Protein AF-A0A662PA30-F1 (afdb_monomer)

Secondary structure (DSSP, 8-state):
-HHHHHHHHHHHHHHHHHHHHHHHTTPPPP-SHHHHHHHHHHHHHH-HHHHTTTHHHHHHHHIIIIIIIIIII----HHHHHHHHHHHHHHHHHHHHHHTT---

pLDDT: mean 96.6, std 6.22, range [51.22, 98.88]

Radius of gyration: 13.66 Å; Cα contacts (8 Å, |Δi|>4): 103; chains: 1; bounding box: 28×24×40 Å

Nearest PDB structures (foldseek):
  1lvf-assembly1_A  TM=3.258E-01  e=3.579E+00  Rattus norvegicus
  8dz8-assembly2_B  TM=2.953E-01  e=6.396E+00  synthetic construct
  4oyd-assembly2_D  TM=3.320E-01  e=9.255E+00  synthetic construct
  8dt0-assembly1_A  TM=2.428E-01  e=9.255E+00  synthetic construct

Sequence (104 aa):
MRLRNACEKGWLAVVLATDTLLVNFSYKKPESYSERGRMIEDLEVKHPKIAELGLRDRFGARGYYLHIQGYHEGTLSDVEVKEELMRVREYVDDVEKILKGQLS

Foldseek 3Di:
DVQLVLLVVLLVLLLVLLQVLLVLVVH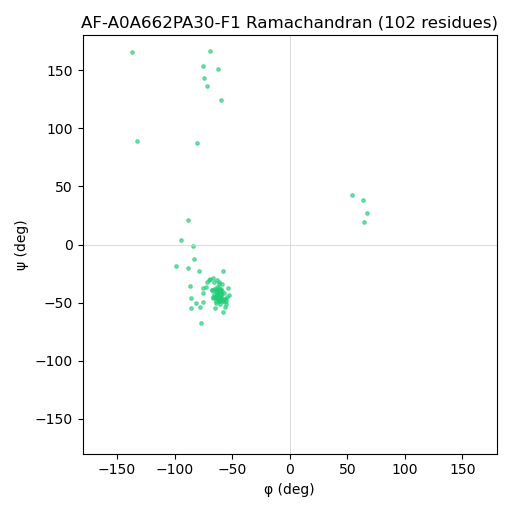DRDDDPVSSLVSLVVVCVVPVLSVVVVSSVLNVVSCCVRVPVGNVVNPDDPVRSVVSSVSSVVSSVVSVCVVVVVSD

Structure (mmCIF, N/CA/C/O backbone):
data_AF-A0A662PA30-F1
#
_entry.id   AF-A0A662PA30-F1
#
loop_
_atom_site.group_PDB
_atom_site.id
_atom_site.type_symbol
_atom_site.label_atom_id
_atom_site.label_alt_id
_atom_site.label_comp_id
_atom_site.label_asym_id
_atom_site.label_entity_id
_atom_site.label_seq_id
_atom_site.pdbx_PDB_ins_code
_atom_site.Cartn_x
_atom_site.Cartn_y
_atom_site.Cartn_z
_atom_site.occupancy
_atom_site.B_iso_or_equiv
_atom_site.auth_seq_id
_atom_site.auth_comp_id
_atom_site.auth_asym_id
_atom_site.auth_atom_id
_atom_site.pdbx_PDB_model_num
ATOM 1 N N . MET A 1 1 ? 6.284 -1.999 -22.603 1.00 65.50 1 MET A N 1
ATOM 2 C CA . MET A 1 1 ? 4.853 -1.637 -22.432 1.00 65.50 1 MET A CA 1
ATOM 3 C C . MET A 1 1 ? 4.104 -2.542 -21.446 1.00 65.50 1 MET A C 1
ATOM 5 O O . MET A 1 1 ? 3.412 -2.013 -20.589 1.00 65.50 1 MET A O 1
ATOM 9 N N . ARG A 1 2 ? 4.241 -3.881 -21.510 1.00 88.19 2 ARG A N 1
ATOM 10 C CA . ARG A 1 2 ? 3.527 -4.805 -20.597 1.00 88.19 2 ARG A CA 1
ATOM 11 C C . ARG A 1 2 ? 3.910 -4.648 -19.116 1.00 88.19 2 ARG A C 1
ATOM 13 O O . ARG A 1 2 ? 3.009 -4.580 -18.292 1.00 88.19 2 ARG A O 1
ATOM 20 N N . LEU A 1 3 ? 5.204 -4.525 -18.801 1.00 95.06 3 LEU A N 1
ATOM 21 C CA . LEU A 1 3 ? 5.678 -4.377 -17.415 1.00 95.06 3 LEU A CA 1
ATOM 22 C C . LEU A 1 3 ? 5.186 -3.078 -16.763 1.00 95.06 3 LEU A C 1
ATOM 24 O O . LEU A 1 3 ? 4.559 -3.141 -15.718 1.00 95.06 3 LEU A O 1
ATOM 28 N N . ARG A 1 4 ? 5.330 -1.928 -17.438 1.00 97.12 4 ARG A N 1
ATOM 29 C CA . ARG A 1 4 ? 4.791 -0.638 -16.959 1.00 97.12 4 ARG A CA 1
ATOM 30 C C . ARG A 1 4 ? 3.296 -0.712 -16.626 1.00 97.12 4 ARG A C 1
ATOM 32 O O . ARG A 1 4 ? 2.874 -0.237 -15.582 1.00 97.12 4 ARG A O 1
ATOM 39 N N . ASN A 1 5 ? 2.500 -1.356 -17.484 1.00 97.56 5 ASN A N 1
ATOM 40 C CA . ASN A 1 5 ? 1.068 -1.552 -17.236 1.00 97.56 5 ASN A CA 1
ATOM 41 C C . ASN A 1 5 ? 0.807 -2.463 -16.022 1.00 97.56 5 ASN A C 1
ATOM 43 O O . ASN A 1 5 ? -0.111 -2.217 -15.246 1.00 97.56 5 ASN A O 1
ATOM 47 N N . ALA A 1 6 ? 1.614 -3.511 -15.838 1.00 98.00 6 ALA A N 1
ATOM 48 C CA . ALA A 1 6 ? 1.523 -4.360 -14.654 1.00 98.00 6 ALA A CA 1
ATOM 49 C C . ALA A 1 6 ? 1.846 -3.574 -13.373 1.00 98.00 6 ALA A C 1
ATOM 51 O O . ALA A 1 6 ? 1.104 -3.683 -12.400 1.00 98.00 6 ALA A O 1
ATOM 52 N N . CYS A 1 7 ? 2.883 -2.732 -13.398 1.00 98.56 7 CYS A N 1
ATOM 53 C CA . CYS A 1 7 ? 3.238 -1.862 -12.282 1.00 98.56 7 CYS A CA 1
ATOM 54 C C . CYS A 1 7 ? 2.118 -0.876 -11.939 1.00 98.56 7 CYS A C 1
ATOM 56 O O . CYS A 1 7 ? 1.715 -0.800 -10.782 1.00 98.56 7 CYS A O 1
ATOM 58 N N . GLU A 1 8 ? 1.562 -0.186 -12.937 1.00 98.38 8 GLU A N 1
ATOM 59 C CA . GLU A 1 8 ? 0.479 0.779 -12.720 1.00 98.38 8 GLU A CA 1
ATOM 60 C C . GLU A 1 8 ? -0.768 0.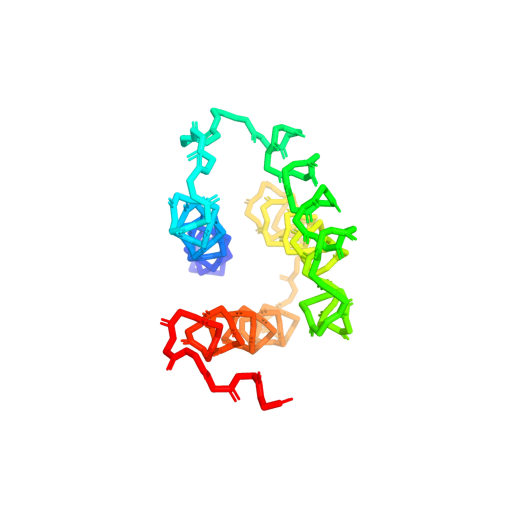113 -12.127 1.00 98.38 8 GLU A C 1
ATOM 62 O O . GLU A 1 8 ? -1.367 0.621 -11.181 1.00 98.38 8 GLU A O 1
ATOM 67 N N . LYS A 1 9 ? -1.132 -1.079 -12.614 1.00 98.56 9 LYS A N 1
ATOM 68 C CA . LYS A 1 9 ? -2.249 -1.851 -12.050 1.00 98.56 9 LYS A CA 1
ATOM 69 C C . LYS A 1 9 ? -1.963 -2.353 -10.637 1.00 98.56 9 LYS A C 1
ATOM 71 O O . LYS A 1 9 ? -2.867 -2.342 -9.806 1.00 98.56 9 LYS A O 1
ATOM 76 N N . GLY A 1 10 ? -0.732 -2.781 -10.360 1.00 98.69 10 GLY A N 1
ATOM 77 C CA . GLY A 1 10 ? -0.309 -3.178 -9.018 1.00 98.69 10 GLY A CA 1
ATOM 78 C C . GLY A 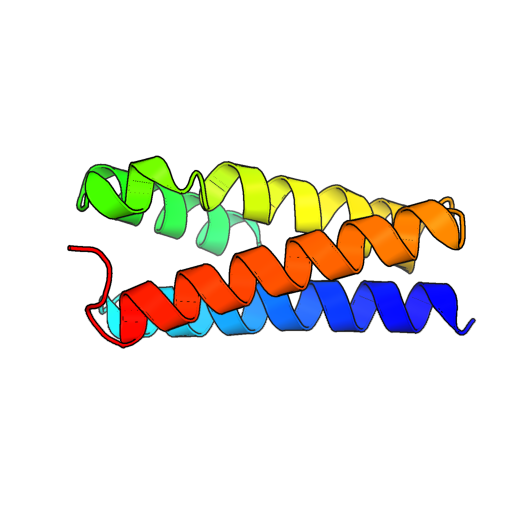1 10 ? -0.388 -2.012 -8.034 1.00 98.69 10 GLY A C 1
ATOM 79 O O . GLY A 1 10 ? -0.914 -2.164 -6.934 1.00 98.69 10 GLY A O 1
ATOM 80 N N . TRP A 1 11 ? 0.051 -0.826 -8.455 1.00 98.69 11 TRP A N 1
ATOM 81 C CA . TRP A 1 11 ? -0.085 0.393 -7.667 1.00 98.69 11 TRP A CA 1
ATOM 82 C C . TRP A 1 11 ? -1.551 0.771 -7.430 1.00 98.69 11 TRP A C 1
ATOM 84 O O . TRP A 1 11 ? -1.947 1.022 -6.292 1.00 98.69 11 TRP A O 1
ATOM 94 N N . LEU A 1 12 ? -2.383 0.736 -8.474 1.00 98.69 12 LEU A N 1
ATOM 95 C CA . LEU A 1 12 ? -3.811 1.023 -8.354 1.00 98.69 12 LEU A CA 1
ATOM 96 C C . LEU A 1 12 ? -4.516 0.061 -7.384 1.00 98.69 12 LEU A C 1
ATOM 98 O O . LEU A 1 12 ? -5.375 0.493 -6.619 1.00 98.69 12 LEU A O 1
ATOM 102 N N . ALA A 1 13 ? -4.142 -1.222 -7.376 1.00 98.81 13 ALA A N 1
ATOM 103 C CA . ALA A 1 13 ? -4.689 -2.196 -6.433 1.00 98.81 13 ALA A CA 1
ATOM 104 C C . ALA A 1 13 ? -4.383 -1.818 -4.974 1.00 98.81 13 ALA A C 1
ATOM 106 O O . ALA A 1 13 ? -5.283 -1.843 -4.137 1.00 98.81 13 ALA A O 1
ATOM 107 N N . VAL A 1 14 ? -3.146 -1.397 -4.686 1.00 98.88 14 VAL A N 1
ATOM 108 C CA . VAL A 1 14 ? -2.748 -0.903 -3.357 1.00 98.88 14 VAL A CA 1
ATOM 109 C C . VAL A 1 14 ? -3.563 0.331 -2.980 1.00 98.88 14 VAL A C 1
ATOM 111 O O . VAL A 1 14 ? -4.153 0.355 -1.907 1.00 98.88 14 VAL A O 1
ATOM 114 N N . VAL A 1 15 ? -3.675 1.316 -3.880 1.00 98.75 15 VAL A N 1
ATOM 115 C CA . VAL A 1 15 ? -4.466 2.539 -3.653 1.00 98.75 15 VAL A CA 1
ATOM 116 C C . VAL A 1 15 ? -5.923 2.223 -3.319 1.00 98.75 15 VAL A C 1
ATOM 118 O O . VAL A 1 15 ? -6.461 2.766 -2.358 1.00 98.75 15 VAL A O 1
ATOM 121 N N . LEU A 1 16 ? -6.565 1.337 -4.082 1.00 98.62 16 LEU A N 1
ATOM 122 C CA . LEU A 1 16 ? -7.965 0.973 -3.857 1.00 98.62 16 LEU A CA 1
ATOM 123 C C . LEU A 1 16 ? -8.161 0.198 -2.550 1.00 98.62 16 LEU A C 1
ATOM 125 O O . LEU A 1 16 ? -9.137 0.445 -1.839 1.00 98.62 16 LEU A O 1
ATOM 129 N N . ALA A 1 17 ? -7.236 -0.703 -2.211 1.00 98.69 17 ALA A N 1
ATOM 130 C CA . ALA A 1 17 ? -7.259 -1.415 -0.939 1.00 98.69 17 ALA A CA 1
ATOM 131 C C . ALA A 1 17 ? -7.106 -0.443 0.242 1.00 98.69 17 ALA A C 1
ATOM 133 O O . ALA A 1 17 ? -7.906 -0.484 1.175 1.00 98.69 17 ALA A O 1
ATOM 134 N N . THR A 1 18 ? -6.150 0.488 0.169 1.00 98.69 18 THR A N 1
ATOM 135 C CA . THR A 1 18 ? -5.960 1.543 1.173 1.00 98.69 18 THR A CA 1
ATOM 136 C C . THR A 1 18 ? -7.199 2.425 1.317 1.00 98.69 18 THR A C 1
ATOM 138 O O . THR A 1 18 ? -7.650 2.658 2.434 1.00 98.69 18 THR A O 1
ATOM 141 N N . ASP A 1 19 ? -7.779 2.902 0.212 1.00 98.62 19 ASP A N 1
ATOM 142 C CA . ASP A 1 19 ? -8.983 3.742 0.250 1.00 98.62 19 ASP A CA 1
ATOM 143 C C . ASP A 1 19 ? -10.146 3.009 0.922 1.00 98.62 19 ASP A C 1
ATOM 145 O O . ASP A 1 19 ? -10.842 3.580 1.759 1.00 98.62 19 ASP A O 1
ATOM 149 N N . THR A 1 20 ? -10.331 1.734 0.577 1.00 98.50 20 THR A N 1
ATOM 150 C CA . THR A 1 20 ? -11.381 0.886 1.151 1.00 98.50 20 THR A CA 1
ATOM 151 C C . THR A 1 20 ? -11.168 0.685 2.647 1.00 98.50 20 THR A C 1
ATOM 153 O O . THR A 1 20 ? -12.111 0.845 3.421 1.00 98.50 20 THR A O 1
ATOM 156 N N . LEU A 1 21 ? -9.932 0.391 3.063 1.00 98.4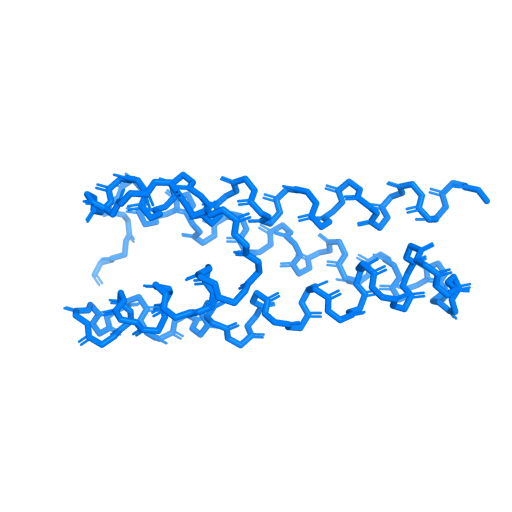4 21 LEU A N 1
ATOM 157 C CA . LEU A 1 21 ? -9.567 0.270 4.472 1.00 98.44 21 LEU A CA 1
ATOM 158 C C . LEU A 1 21 ? -9.909 1.550 5.236 1.00 98.44 21 LEU A C 1
ATOM 160 O O . LEU A 1 21 ? -10.633 1.505 6.224 1.00 98.44 21 LEU A O 1
ATOM 164 N N . LEU A 1 22 ? -9.433 2.698 4.762 1.00 98.50 22 LEU A N 1
ATOM 165 C CA . LEU A 1 22 ? -9.640 3.977 5.438 1.00 98.50 22 LEU A CA 1
ATOM 166 C C . LEU A 1 22 ? -11.129 4.332 5.542 1.00 98.50 22 LEU A C 1
ATOM 168 O O . LEU A 1 22 ? -11.598 4.702 6.618 1.00 98.50 22 LEU A O 1
ATOM 172 N N . VAL A 1 23 ? -11.902 4.146 4.470 1.00 98.31 23 VAL A N 1
ATOM 173 C CA . VAL A 1 23 ? -13.357 4.373 4.499 1.00 98.31 23 VAL A CA 1
ATOM 174 C C . VAL A 1 23 ? -14.052 3.436 5.492 1.00 98.31 23 VAL A C 1
ATOM 176 O O . VAL A 1 23 ? -14.932 3.881 6.227 1.00 98.31 23 VAL A O 1
ATOM 179 N N . ASN A 1 24 ? -13.638 2.168 5.582 1.00 97.56 24 ASN A N 1
ATOM 180 C CA . ASN A 1 24 ? -14.187 1.218 6.556 1.00 97.56 24 ASN A CA 1
ATOM 181 C C . ASN A 1 24 ? -13.945 1.660 8.011 1.00 97.56 24 ASN A C 1
ATOM 183 O O . ASN A 1 24 ? -14.783 1.430 8.878 1.00 97.56 24 ASN A O 1
ATOM 187 N N . PHE A 1 25 ? -12.833 2.350 8.273 1.00 97.50 25 PHE A N 1
ATOM 188 C CA . PHE A 1 25 ? -12.529 2.962 9.570 1.00 97.50 25 PHE A CA 1
ATOM 189 C C . PHE A 1 25 ? -13.075 4.397 9.711 1.00 97.50 25 PHE A C 1
ATOM 191 O O . PHE A 1 25 ? -12.627 5.158 10.564 1.00 97.50 25 PHE A O 1
ATOM 19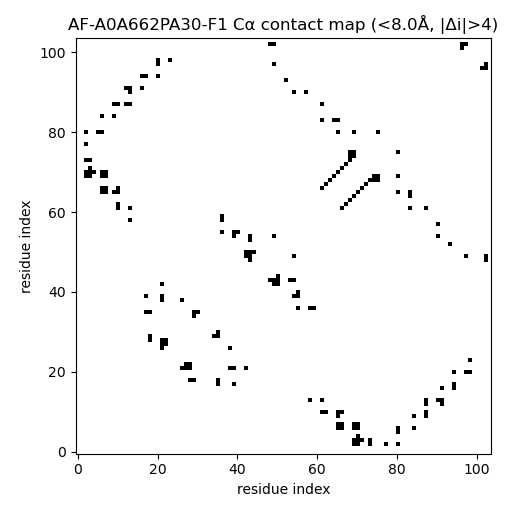8 N N . SER A 1 26 ? -14.082 4.767 8.910 1.00 97.69 26 SER A N 1
ATOM 199 C CA . SER A 1 26 ? -14.789 6.059 8.962 1.00 97.69 26 SER A CA 1
ATOM 200 C C . SER A 1 26 ? -13.939 7.294 8.631 1.00 97.69 26 SER A C 1
ATOM 202 O O . SER A 1 26 ? -14.333 8.421 8.937 1.00 97.69 26 SER A O 1
ATOM 204 N N . TYR A 1 27 ? -12.796 7.121 7.965 1.00 97.94 27 TYR A N 1
ATOM 205 C CA . TYR A 1 27 ? -12.076 8.243 7.367 1.00 97.94 27 TYR A CA 1
ATOM 206 C C . TYR A 1 27 ? -12.794 8.708 6.093 1.00 97.94 27 TYR A C 1
ATOM 208 O O . TYR A 1 27 ? -13.448 7.926 5.398 1.00 97.94 27 TYR A O 1
ATOM 216 N N . LYS A 1 28 ? -12.634 9.988 5.734 1.00 96.75 28 LYS A N 1
ATOM 217 C CA . LYS A 1 28 ? -13.013 10.454 4.392 1.00 96.75 28 LYS A CA 1
ATOM 218 C C . LYS A 1 28 ? -1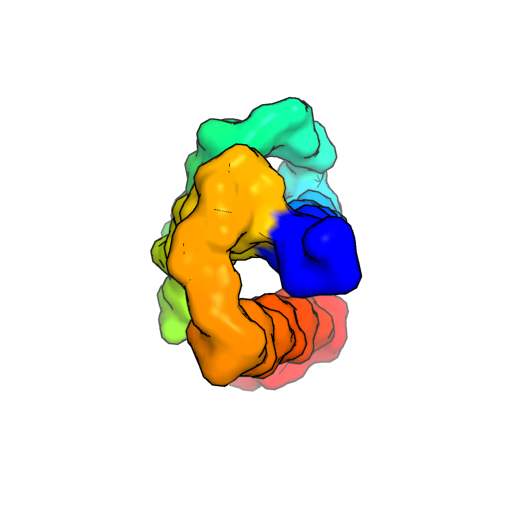2.157 9.735 3.343 1.00 96.75 28 LYS A C 1
ATOM 220 O O . LYS A 1 28 ? -10.998 9.416 3.606 1.00 96.75 28 LYS A O 1
ATOM 225 N N . LYS A 1 29 ? -12.691 9.550 2.132 1.00 96.19 29 LYS A N 1
ATOM 226 C CA . LYS A 1 29 ? -11.886 9.044 1.015 1.00 96.19 29 LYS A CA 1
ATOM 227 C C . LYS A 1 29 ? -10.720 10.016 0.753 1.00 96.19 29 LYS A C 1
ATOM 229 O O . LYS A 1 29 ? -10.984 11.199 0.538 1.00 96.19 29 LYS A O 1
ATOM 234 N N . PRO A 1 30 ? -9.461 9.556 0.771 1.00 95.94 30 PRO A N 1
ATOM 235 C CA . PRO A 1 30 ? -8.317 10.435 0.571 1.00 95.94 30 PRO A CA 1
ATOM 236 C C . PRO A 1 30 ? -8.165 10.845 -0.898 1.00 95.94 30 PRO A C 1
ATOM 238 O O . PRO A 1 30 ? -8.350 10.053 -1.827 1.00 95.94 30 PRO A O 1
ATOM 241 N N . GLU A 1 31 ? -7.754 12.089 -1.114 1.00 94.38 31 GLU A N 1
ATOM 242 C CA . GLU A 1 31 ? -7.664 12.708 -2.441 1.00 94.38 31 GLU A CA 1
ATOM 243 C C . GLU A 1 31 ? -6.239 12.682 -2.997 1.00 94.38 31 GLU A C 1
ATOM 245 O O . GLU A 1 31 ? -6.029 12.788 -4.201 1.00 94.38 31 GLU A O 1
ATOM 250 N N . SER A 1 32 ? -5.241 12.476 -2.136 1.00 96.44 32 SER A N 1
ATOM 251 C CA . SER A 1 32 ? -3.828 12.508 -2.518 1.00 96.44 32 SER A CA 1
ATOM 252 C C . SER A 1 32 ? -3.015 11.377 -1.894 1.00 96.44 32 SER A C 1
ATOM 254 O O . SER A 1 32 ? -3.450 10.692 -0.964 1.00 96.44 32 SER A O 1
ATOM 256 N N . TYR A 1 33 ? -1.807 11.171 -2.419 1.00 96.31 33 TYR A N 1
ATOM 257 C CA . TYR A 1 33 ? -0.836 10.236 -1.852 1.00 96.31 33 TYR A CA 1
ATOM 258 C C . TYR A 1 33 ? -0.451 10.613 -0.410 1.00 96.31 33 TYR A C 1
ATOM 260 O O . TYR A 1 33 ? -0.399 9.752 0.466 1.00 96.31 33 TYR A O 1
ATOM 268 N N . SER A 1 34 ? -0.238 11.905 -0.137 1.00 96.44 34 SER A N 1
ATOM 269 C CA . SER A 1 34 ? 0.143 12.386 1.197 1.00 96.44 34 SER A CA 1
ATOM 270 C C . SER A 1 34 ? -1.004 12.309 2.206 1.00 96.44 34 SER A C 1
ATOM 272 O O . SER A 1 34 ? -0.761 12.068 3.387 1.00 96.44 34 SER A O 1
ATOM 274 N N . GLU A 1 35 ? -2.258 12.486 1.776 1.00 98.06 35 GLU A N 1
ATOM 275 C CA . GLU A 1 35 ? -3.415 12.208 2.633 1.00 98.06 35 GLU A CA 1
ATOM 276 C C . GLU A 1 35 ? -3.502 10.727 3.004 1.00 98.06 35 GLU A C 1
ATOM 278 O O . GLU A 1 35 ? -3.644 10.435 4.187 1.00 98.06 35 GLU A O 1
ATOM 283 N N . ARG A 1 36 ? -3.339 9.804 2.043 1.00 98.25 36 ARG A N 1
ATOM 284 C CA . ARG A 1 36 ? -3.316 8.355 2.327 1.00 98.25 36 ARG A CA 1
ATOM 285 C C . ARG A 1 36 ? -2.266 8.010 3.373 1.00 98.25 36 ARG A C 1
ATOM 287 O O . ARG A 1 36 ? -2.603 7.394 4.373 1.00 98.25 36 ARG A O 1
ATOM 294 N N . GLY A 1 37 ? -1.026 8.463 3.179 1.00 98.00 37 GLY A N 1
ATOM 295 C CA . GLY A 1 37 ? 0.066 8.199 4.121 1.00 98.00 37 GLY A CA 1
ATOM 296 C C . GLY A 1 37 ? -0.254 8.652 5.549 1.00 98.00 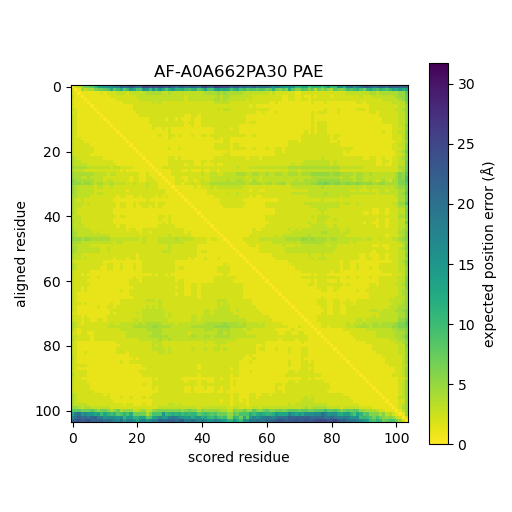37 GLY A C 1
ATOM 297 O O . GLY A 1 37 ? -0.134 7.856 6.473 1.00 98.00 37 GLY A O 1
ATOM 298 N N . ARG A 1 38 ? -0.735 9.892 5.717 1.00 98.44 38 ARG A N 1
ATOM 299 C CA . ARG A 1 38 ? -1.106 10.439 7.036 1.00 98.44 38 ARG A CA 1
ATOM 300 C C . ARG A 1 38 ? -2.277 9.700 7.682 1.00 98.44 38 ARG A C 1
ATOM 302 O O . ARG A 1 38 ? -2.292 9.523 8.892 1.00 98.44 38 ARG A O 1
ATOM 309 N N . MET A 1 39 ? -3.268 9.292 6.891 1.00 98.62 39 MET A N 1
ATOM 310 C CA . MET A 1 39 ? -4.427 8.563 7.409 1.00 98.62 39 MET A CA 1
ATOM 311 C C . MET A 1 39 ? -4.077 7.127 7.807 1.00 98.62 39 MET A C 1
ATOM 313 O O . MET A 1 39 ? -4.597 6.652 8.808 1.00 98.62 39 MET A O 1
ATOM 317 N N . ILE A 1 40 ? -3.191 6.445 7.066 1.00 98.50 40 ILE A N 1
ATOM 318 C CA . ILE A 1 40 ? -2.687 5.123 7.473 1.00 98.50 40 ILE A CA 1
ATOM 319 C C . ILE A 1 40 ? -1.896 5.244 8.777 1.00 98.50 40 ILE A C 1
ATOM 321 O O . ILE A 1 40 ? -2.113 4.454 9.684 1.00 98.50 40 ILE A O 1
ATOM 325 N N . GLU A 1 41 ? -1.024 6.245 8.892 1.00 98.38 41 GLU A N 1
ATOM 326 C CA . GLU A 1 41 ? -0.244 6.484 10.112 1.00 98.38 41 GLU A CA 1
ATOM 327 C C . GLU A 1 41 ? -1.154 6.725 11.329 1.00 98.38 41 GLU A C 1
ATOM 329 O O . GLU A 1 41 ? -0.997 6.084 12.366 1.00 98.38 41 GLU A O 1
ATOM 334 N N . ASP A 1 42 ? -2.170 7.581 11.194 1.00 98.56 42 ASP A N 1
ATOM 335 C CA . ASP A 1 42 ? -3.160 7.807 12.254 1.00 98.56 42 ASP A CA 1
ATOM 336 C C . ASP A 1 42 ? -3.979 6.540 12.580 1.00 98.56 42 ASP A C 1
ATOM 338 O O . ASP A 1 42 ? -4.280 6.282 13.748 1.00 98.56 42 ASP A O 1
ATOM 342 N N . LEU A 1 43 ? -4.308 5.717 11.577 1.00 98.19 43 LEU A N 1
ATOM 343 C CA . LEU A 1 43 ? -4.972 4.426 11.779 1.00 98.19 43 LEU A CA 1
ATOM 344 C C . LEU A 1 43 ? -4.087 3.463 12.585 1.00 98.19 43 LEU A C 1
ATOM 346 O O . LEU A 1 43 ? -4.562 2.838 13.531 1.00 98.19 43 LEU A O 1
ATOM 350 N N . GLU A 1 44 ? -2.808 3.351 12.235 1.00 98.00 44 GLU A N 1
ATOM 351 C CA . GLU A 1 44 ? -1.841 2.505 12.939 1.00 98.00 44 GLU A CA 1
ATOM 352 C C . GLU A 1 44 ? -1.674 2.949 14.400 1.00 98.00 44 GLU A C 1
ATOM 354 O O . GLU A 1 44 ? -1.705 2.111 15.301 1.00 98.00 44 GLU A O 1
ATOM 359 N N . VAL A 1 45 ? -1.620 4.260 14.666 1.00 98.00 45 VAL A N 1
ATOM 360 C CA . VAL A 1 45 ? -1.589 4.808 16.036 1.00 98.00 45 VAL A CA 1
ATOM 361 C C . VAL A 1 45 ? -2.821 4.390 16.848 1.00 98.00 45 VAL A C 1
ATOM 363 O O . VAL A 1 45 ? -2.704 4.066 18.031 1.00 98.00 45 VAL A O 1
ATOM 366 N N . LYS A 1 46 ? -4.008 4.382 16.234 1.00 97.44 46 LYS A N 1
ATOM 367 C CA . LYS A 1 46 ? -5.269 4.021 16.908 1.00 97.44 46 LYS A CA 1
ATOM 368 C C . LYS A 1 46 ? -5.461 2.515 17.078 1.00 97.44 46 LYS A C 1
ATOM 370 O O . LYS A 1 46 ? -6.209 2.097 17.962 1.00 97.44 46 LYS A O 1
ATOM 375 N N . HIS A 1 47 ? -4.806 1.699 16.253 1.00 96.81 47 HIS A N 1
ATOM 376 C CA . HIS A 1 47 ? -5.018 0.256 16.194 1.00 96.81 47 HIS A CA 1
ATOM 377 C C . HIS A 1 47 ? -3.681 -0.504 16.204 1.00 96.81 47 HIS A C 1
ATOM 379 O O . HIS A 1 47 ? -3.172 -0.860 15.140 1.00 96.81 47 HIS A O 1
ATOM 385 N N . PRO A 1 48 ? -3.143 -0.853 17.391 1.00 94.12 48 PRO A N 1
ATOM 386 C CA . PRO A 1 48 ? -1.822 -1.479 17.518 1.00 94.12 48 PRO A CA 1
ATOM 387 C C . PRO A 1 48 ? -1.623 -2.750 16.677 1.00 94.12 48 PRO A C 1
ATOM 389 O O . PRO A 1 48 ? -0.574 -2.923 16.070 1.00 94.12 48 PRO A O 1
ATOM 392 N N . LYS A 1 49 ? -2.650 -3.600 16.549 1.00 94.50 49 LYS A N 1
ATOM 393 C CA . LYS A 1 49 ? -2.583 -4.808 15.701 1.00 94.50 49 LYS A CA 1
ATOM 394 C C . LYS A 1 49 ? -2.465 -4.505 14.209 1.00 94.50 49 LYS A C 1
ATOM 396 O O . LYS A 1 49 ? -1.918 -5.302 13.460 1.00 94.50 49 LYS A O 1
ATOM 401 N N . ILE A 1 50 ? -3.003 -3.369 13.765 1.00 96.56 50 ILE A N 1
ATOM 402 C CA . ILE A 1 50 ? -2.834 -2.902 12.385 1.00 96.56 50 ILE A CA 1
ATOM 403 C C . ILE A 1 50 ? -1.423 -2.335 12.212 1.00 96.56 50 ILE A C 1
ATOM 405 O O . ILE A 1 50 ? -0.802 -2.582 11.183 1.00 96.56 50 ILE A O 1
ATOM 409 N N . ALA A 1 51 ? -0.888 -1.646 13.226 1.00 97.00 51 ALA A N 1
ATOM 410 C CA . ALA A 1 51 ? 0.479 -1.124 13.203 1.00 97.00 51 ALA A CA 1
ATOM 411 C C . ALA A 1 51 ? 1.540 -2.220 13.013 1.00 97.00 51 ALA A C 1
ATOM 413 O O . ALA A 1 51 ? 2.523 -1.998 12.310 1.00 97.00 51 ALA A O 1
ATOM 414 N N . GLU A 1 52 ? 1.320 -3.422 13.557 1.00 97.12 52 GLU A N 1
ATOM 415 C CA . GLU A 1 52 ? 2.211 -4.579 13.357 1.00 97.12 52 GLU A CA 1
ATOM 416 C C . GLU A 1 52 ? 2.388 -4.967 11.877 1.00 97.12 52 GLU A C 1
ATOM 418 O O . GLU A 1 52 ? 3.398 -5.566 11.510 1.00 97.12 52 GLU A O 1
ATOM 423 N N . LEU A 1 53 ? 1.441 -4.600 11.006 1.00 97.31 53 LEU A N 1
ATOM 424 C CA . LEU A 1 53 ? 1.507 -4.881 9.570 1.00 97.31 53 LEU A CA 1
ATOM 425 C C . LEU A 1 53 ? 2.339 -3.864 8.777 1.00 97.31 53 LEU A C 1
ATOM 427 O O . LEU A 1 53 ? 2.616 -4.121 7.599 1.00 97.31 53 LEU A O 1
ATOM 431 N N . GLY A 1 54 ? 2.696 -2.718 9.374 1.00 97.94 54 GLY A N 1
ATOM 432 C CA . GLY A 1 54 ? 3.497 -1.661 8.746 1.00 97.94 54 GLY A CA 1
ATOM 433 C C . GLY A 1 54 ? 2.923 -1.170 7.414 1.00 97.94 54 GLY A C 1
ATOM 434 O O . GLY A 1 54 ? 3.648 -1.023 6.423 1.00 97.94 54 GLY A O 1
ATOM 435 N N . LEU A 1 55 ? 1.605 -0.975 7.346 1.00 98.31 55 LEU A N 1
ATOM 436 C CA . LEU A 1 55 ? 0.900 -0.587 6.129 1.00 98.31 55 LEU A CA 1
ATOM 437 C C . LEU A 1 55 ? 1.363 0.766 5.600 1.00 98.31 55 LEU A C 1
ATOM 439 O O . LEU A 1 55 ? 1.405 0.919 4.377 1.00 98.31 55 LEU A O 1
ATOM 443 N N . ARG A 1 56 ? 1.738 1.723 6.462 1.00 98.31 56 ARG A N 1
ATOM 444 C CA . ARG A 1 56 ? 2.295 3.006 6.006 1.00 98.31 56 ARG A CA 1
ATOM 445 C C . ARG A 1 56 ? 3.537 2.722 5.159 1.00 98.31 56 ARG A C 1
ATOM 447 O O . ARG A 1 56 ? 3.615 3.132 3.996 1.00 98.31 56 ARG A O 1
ATOM 454 N N . ASP A 1 57 ? 4.524 2.040 5.723 1.00 98.50 57 ASP A N 1
ATOM 455 C CA . ASP A 1 57 ? 5.811 1.835 5.056 1.00 98.50 57 ASP A CA 1
ATOM 456 C C . ASP A 1 57 ? 5.665 1.007 3.788 1.00 98.50 57 ASP A C 1
ATOM 458 O O . ASP A 1 57 ? 6.215 1.363 2.741 1.00 98.50 57 ASP A O 1
ATOM 462 N N . ARG A 1 58 ? 4.829 -0.030 3.836 1.00 98.62 58 ARG A N 1
ATOM 463 C CA . ARG A 1 58 ? 4.513 -0.849 2.664 1.00 98.62 58 ARG A CA 1
ATOM 464 C C . ARG A 1 58 ? 3.819 -0.036 1.577 1.00 98.62 58 ARG A C 1
ATOM 466 O O . ARG A 1 58 ? 4.237 -0.125 0.424 1.00 98.62 58 ARG A O 1
ATOM 473 N N . PHE A 1 59 ? 2.824 0.788 1.916 1.00 98.75 59 PHE A N 1
ATOM 474 C CA . PHE A 1 59 ? 2.153 1.681 0.965 1.00 98.75 59 PHE A CA 1
ATOM 475 C C . PHE A 1 59 ? 3.161 2.606 0.278 1.00 98.75 59 PHE A C 1
ATOM 477 O O . PHE A 1 59 ? 3.180 2.707 -0.951 1.00 98.75 59 PHE A O 1
ATOM 484 N N . GLY A 1 60 ? 4.051 3.219 1.064 1.00 98.50 60 GLY A N 1
ATOM 485 C CA . GLY A 1 60 ? 5.085 4.103 0.540 1.00 98.50 60 GLY A CA 1
ATOM 486 C C . GLY A 1 60 ? 6.072 3.390 -0.383 1.00 98.50 60 GLY A C 1
ATOM 487 O O . GLY A 1 60 ? 6.368 3.877 -1.476 1.00 98.50 60 GLY A O 1
ATOM 488 N N . ALA A 1 61 ? 6.522 2.197 0.009 1.00 98.62 61 ALA A N 1
ATOM 489 C CA . ALA A 1 61 ? 7.377 1.366 -0.825 1.00 98.62 61 ALA A CA 1
ATOM 490 C C . ALA A 1 61 ? 6.683 1.014 -2.152 1.00 98.62 61 ALA A C 1
ATOM 492 O O . ALA A 1 61 ? 7.284 1.159 -3.214 1.00 98.62 61 ALA A O 1
ATOM 493 N N . ARG A 1 62 ? 5.399 0.622 -2.133 1.00 98.44 62 ARG A N 1
ATOM 494 C CA . ARG A 1 62 ? 4.658 0.310 -3.368 1.00 98.44 62 ARG A CA 1
ATOM 495 C C . ARG A 1 62 ? 4.508 1.524 -4.277 1.00 98.44 62 ARG A C 1
ATOM 497 O O . ARG A 1 62 ? 4.696 1.376 -5.483 1.00 98.44 62 ARG A O 1
ATOM 504 N N . GLY A 1 63 ? 4.271 2.707 -3.715 1.00 98.38 63 GLY A N 1
ATOM 505 C CA . GLY A 1 63 ? 4.269 3.957 -4.474 1.00 98.38 63 GLY A CA 1
ATOM 506 C C . GLY A 1 63 ? 5.606 4.202 -5.177 1.00 98.38 63 GLY A C 1
ATOM 507 O O . GLY A 1 63 ? 5.638 4.446 -6.381 1.00 98.38 63 GLY A O 1
ATOM 508 N N . TYR A 1 64 ? 6.721 4.060 -4.461 1.00 98.56 64 TYR A N 1
ATOM 509 C CA . TYR A 1 64 ? 8.049 4.261 -5.039 1.00 98.56 64 TYR A CA 1
ATOM 510 C C . TYR A 1 64 ? 8.385 3.234 -6.130 1.00 98.56 64 TYR A C 1
ATOM 512 O O . TYR A 1 64 ? 8.690 3.600 -7.263 1.00 98.56 64 TYR A O 1
ATOM 520 N N . TYR A 1 65 ? 8.292 1.943 -5.831 1.00 98.69 65 TYR A N 1
ATOM 521 C CA . TYR A 1 65 ? 8.747 0.917 -6.766 1.00 98.69 65 TYR A CA 1
ATOM 522 C C . TYR A 1 65 ? 7.788 0.715 -7.942 1.00 98.69 65 TYR A C 1
ATOM 524 O O . TYR A 1 65 ? 8.233 0.578 -9.075 1.00 98.69 65 TYR A O 1
ATOM 532 N N . LEU A 1 66 ? 6.471 0.704 -7.726 1.00 98.50 66 LEU A N 1
ATOM 533 C CA . LEU A 1 66 ? 5.534 0.416 -8.815 1.00 98.50 66 LEU A CA 1
ATOM 534 C C . LEU A 1 66 ? 5.176 1.665 -9.610 1.00 98.50 66 LEU A C 1
ATOM 536 O O . LEU A 1 66 ? 5.203 1.621 -10.837 1.00 98.50 66 LEU A O 1
ATOM 540 N N . HIS A 1 67 ? 4.870 2.778 -8.946 1.00 97.94 67 HIS A N 1
ATOM 541 C CA . HIS A 1 67 ? 4.446 3.978 -9.660 1.00 97.94 67 HIS A CA 1
ATOM 542 C C . HIS A 1 67 ? 5.645 4.764 -10.201 1.00 97.94 67 HIS A C 1
ATOM 544 O O . HIS A 1 67 ? 5.684 5.069 -11.391 1.00 97.94 67 HIS A O 1
ATOM 550 N N . ILE A 1 68 ? 6.655 5.047 -9.370 1.00 98.12 68 ILE A N 1
ATOM 551 C CA . ILE A 1 68 ? 7.820 5.836 -9.804 1.00 98.12 68 ILE A CA 1
ATOM 552 C C . ILE A 1 68 ? 8.779 4.987 -10.649 1.00 98.12 68 ILE A C 1
ATOM 554 O O . ILE A 1 68 ? 8.882 5.205 -11.854 1.00 98.12 68 ILE A O 1
ATOM 558 N N . GLN A 1 69 ? 9.432 3.984 -10.057 1.00 98.38 69 GLN A N 1
ATOM 559 C CA . GLN A 1 69 ? 10.447 3.176 -10.751 1.00 98.38 69 GLN A CA 1
ATOM 560 C C . GLN A 1 69 ? 9.839 2.320 -11.876 1.00 98.38 69 GLN A C 1
ATOM 562 O O . GLN A 1 69 ? 10.347 2.273 -12.993 1.00 98.38 69 GLN A O 1
ATOM 567 N N . GLY A 1 70 ? 8.716 1.652 -11.613 1.00 98.00 70 GLY A N 1
ATOM 568 C CA . GLY A 1 70 ? 8.097 0.708 -12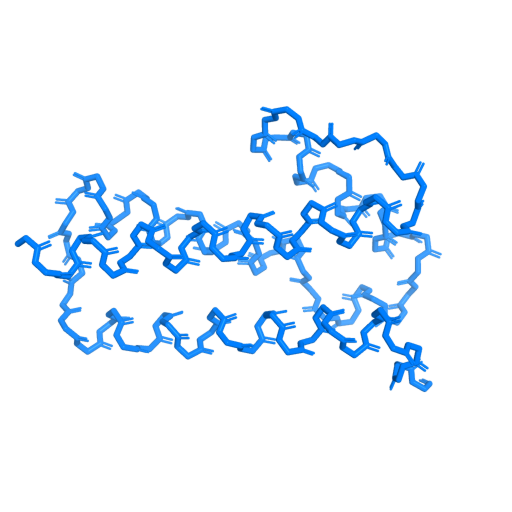.541 1.00 98.00 70 GLY A CA 1
ATOM 569 C C . GLY A 1 70 ? 7.313 1.369 -13.674 1.00 98.00 70 GLY A C 1
ATOM 570 O O . GLY A 1 70 ? 7.535 1.059 -14.844 1.00 98.00 70 GLY A O 1
ATOM 571 N N . TYR A 1 71 ? 6.375 2.259 -13.355 1.00 97.88 71 TYR A N 1
ATOM 572 C CA . TYR A 1 71 ? 5.490 2.856 -14.353 1.00 97.88 71 TYR A CA 1
ATOM 573 C C . TYR A 1 71 ? 6.097 4.082 -15.038 1.00 97.88 71 TYR A C 1
ATOM 575 O O . TYR A 1 71 ? 6.173 4.083 -16.272 1.00 97.88 71 TYR A O 1
ATOM 583 N N . HIS A 1 72 ? 6.542 5.092 -14.279 1.00 96.56 72 HIS A N 1
ATOM 584 C CA . HIS A 1 72 ? 7.064 6.349 -14.837 1.00 96.56 72 HIS A CA 1
ATOM 585 C C . HIS A 1 72 ? 8.468 6.195 -15.419 1.00 96.56 72 HIS A C 1
ATOM 587 O O . HIS A 1 72 ? 8.700 6.547 -16.577 1.00 96.56 72 HIS A O 1
ATOM 593 N N . GLU A 1 73 ? 9.397 5.604 -14.674 1.00 97.06 73 GLU A N 1
ATOM 594 C CA . GLU A 1 73 ? 10.788 5.462 -15.117 1.00 97.06 73 GLU A CA 1
ATOM 595 C C . GLU A 1 73 ? 10.994 4.194 -15.957 1.00 97.06 73 GLU A C 1
ATOM 597 O O . GLU A 1 73 ? 11.689 4.227 -16.972 1.00 97.06 73 GLU A O 1
ATOM 602 N N . GLY A 1 74 ? 10.290 3.106 -15.626 1.00 96.69 74 GLY A N 1
ATOM 603 C CA . GLY A 1 74 ? 10.391 1.796 -16.278 1.00 96.69 74 GLY A CA 1
ATOM 604 C C . GLY A 1 74 ? 11.757 1.145 -16.138 1.00 96.69 74 GLY A C 1
ATOM 605 O O . GLY A 1 74 ? 12.231 0.546 -17.101 1.00 96.69 74 GLY A O 1
ATOM 606 N N . THR A 1 75 ? 12.366 1.299 -14.967 1.00 97.19 75 THR A N 1
ATOM 607 C CA . THR A 1 75 ? 13.707 0.814 -14.621 1.00 97.19 75 THR A CA 1
ATOM 608 C C . THR A 1 75 ? 13.704 -0.611 -14.073 1.00 97.19 75 THR A C 1
ATOM 610 O O . THR A 1 75 ? 14.734 -1.274 -14.134 1.00 97.19 75 THR A O 1
ATOM 613 N N . LEU A 1 76 ? 12.558 -1.103 -13.588 1.00 97.38 76 LEU A N 1
ATOM 614 C CA . LEU A 1 76 ? 12.446 -2.448 -13.018 1.00 97.38 76 LEU A CA 1
ATOM 615 C C . LEU A 1 76 ? 12.521 -3.556 -14.079 1.00 97.38 76 LEU A C 1
ATOM 617 O O . LEU A 1 76 ? 11.850 -3.506 -15.118 1.00 97.38 76 LEU A O 1
ATOM 621 N N . SER A 1 77 ? 13.277 -4.601 -13.754 1.00 97.56 77 SER A N 1
ATOM 622 C CA . SER A 1 77 ? 13.301 -5.881 -14.461 1.00 97.56 77 SER A CA 1
ATOM 623 C C . SER A 1 77 ? 11.999 -6.668 -14.281 1.00 97.56 77 SER A C 1
ATOM 625 O O . SER A 1 77 ? 11.165 -6.385 -13.423 1.00 97.56 77 SER A O 1
ATOM 627 N N . ASP A 1 78 ? 11.807 -7.702 -15.095 1.00 97.44 78 ASP A N 1
ATOM 628 C CA . ASP A 1 78 ? 10.671 -8.618 -14.985 1.00 97.44 78 ASP A CA 1
ATOM 629 C C . ASP A 1 78 ? 10.641 -9.375 -13.646 1.00 97.44 78 ASP A C 1
ATOM 631 O O . ASP A 1 78 ? 9.561 -9.567 -13.080 1.00 97.44 78 ASP A O 1
ATOM 635 N N . VAL A 1 79 ? 11.811 -9.756 -13.122 1.00 98.06 79 VAL A N 1
ATOM 636 C CA . VAL A 1 79 ? 11.952 -10.392 -11.804 1.00 98.06 79 VAL A CA 1
ATOM 637 C C . VAL A 1 79 ? 11.513 -9.435 -10.697 1.00 98.06 79 VAL A C 1
ATOM 639 O O . VAL A 1 79 ? 10.645 -9.794 -9.903 1.00 98.06 79 VAL A O 1
ATOM 642 N N . GLU A 1 80 ? 12.017 -8.199 -10.696 1.00 98.25 80 GLU A N 1
ATOM 643 C CA . GLU A 1 80 ? 11.636 -7.183 -9.705 1.00 98.25 80 GLU A CA 1
ATOM 644 C C . GLU A 1 80 ? 10.142 -6.856 -9.783 1.00 98.25 80 GLU A C 1
ATOM 646 O O . GLU A 1 80 ? 9.464 -6.795 -8.760 1.00 98.25 80 GLU A O 1
ATOM 651 N N . VAL A 1 81 ? 9.574 -6.724 -10.988 1.00 98.44 81 VAL A N 1
ATOM 652 C CA . VAL A 1 81 ? 8.125 -6.520 -11.145 1.00 98.44 81 VAL A CA 1
ATOM 653 C C . VAL A 1 81 ? 7.340 -7.687 -10.550 1.00 98.44 81 VAL A C 1
ATOM 655 O O . VAL A 1 81 ? 6.342 -7.465 -9.866 1.00 98.44 81 VAL A O 1
ATOM 658 N N . LYS A 1 82 ? 7.772 -8.931 -10.775 1.00 98.44 82 LYS A N 1
ATOM 659 C CA . LYS A 1 82 ? 7.103 -10.108 -10.209 1.00 98.44 82 LYS A CA 1
ATOM 660 C C . LYS A 1 82 ? 7.159 -10.108 -8.682 1.00 98.44 82 LYS A C 1
ATOM 662 O O . LYS A 1 82 ? 6.135 -10.365 -8.051 1.00 98.44 82 LYS A O 1
ATOM 667 N N . GLU A 1 83 ? 8.315 -9.810 -8.097 1.00 98.56 83 GLU A N 1
ATOM 668 C CA . GLU A 1 83 ? 8.476 -9.700 -6.644 1.00 98.56 83 GLU A CA 1
ATOM 669 C C . GLU A 1 83 ? 7.582 -8.614 -6.056 1.00 98.56 83 GLU A C 1
ATOM 671 O O . GLU A 1 83 ? 6.872 -8.849 -5.078 1.00 98.56 83 GLU A O 1
ATOM 676 N N . GLU A 1 84 ? 7.528 -7.450 -6.698 1.00 98.62 84 GLU A N 1
ATOM 677 C CA . GLU A 1 84 ? 6.704 -6.359 -6.201 1.00 98.62 84 GLU A CA 1
ATOM 678 C C . GLU A 1 84 ? 5.207 -6.620 -6.335 1.00 98.62 84 GLU A C 1
ATOM 680 O O . GLU A 1 84 ? 4.435 -6.200 -5.473 1.00 98.62 84 GLU A O 1
ATOM 685 N N . LEU A 1 85 ? 4.781 -7.378 -7.346 1.00 98.75 85 LEU A N 1
ATOM 686 C CA . LEU A 1 85 ? 3.398 -7.839 -7.450 1.00 98.75 85 LEU A CA 1
ATOM 687 C C . LEU A 1 85 ? 3.040 -8.886 -6.382 1.00 98.75 85 LEU A C 1
ATOM 689 O O . LEU A 1 85 ? 1.888 -8.925 -5.948 1.00 98.75 85 LEU 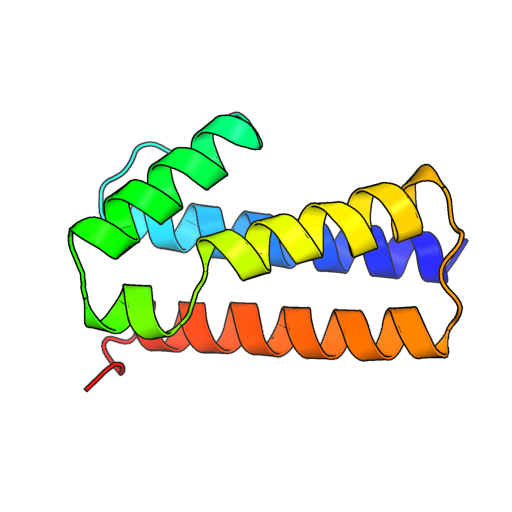A O 1
ATOM 693 N N . MET A 1 86 ? 3.995 -9.695 -5.906 1.00 98.75 86 MET A N 1
ATOM 694 C CA . MET A 1 86 ? 3.761 -10.560 -4.739 1.00 98.75 86 MET A CA 1
ATOM 695 C C . MET A 1 86 ? 3.543 -9.725 -3.473 1.00 98.75 86 MET A C 1
ATOM 697 O O . MET A 1 86 ? 2.583 -9.968 -2.747 1.00 98.75 86 MET A O 1
ATOM 701 N N . ARG A 1 87 ? 4.334 -8.664 -3.268 1.00 98.75 87 ARG A N 1
ATOM 702 C CA . ARG A 1 87 ? 4.142 -7.739 -2.135 1.00 98.75 87 ARG A CA 1
ATOM 703 C C . ARG A 1 87 ? 2.833 -6.951 -2.220 1.00 98.75 87 ARG A C 1
ATOM 705 O O . ARG A 1 87 ? 2.234 -6.647 -1.191 1.00 98.75 87 ARG A O 1
ATOM 712 N N . VAL A 1 88 ? 2.358 -6.633 -3.430 1.00 98.88 88 VAL A N 1
ATOM 713 C CA . VAL A 1 88 ? 1.007 -6.074 -3.637 1.00 98.88 88 VAL A CA 1
ATOM 714 C C . VAL A 1 88 ? -0.053 -7.055 -3.161 1.00 98.88 88 VAL A C 1
ATOM 716 O O . VAL A 1 88 ? -0.953 -6.654 -2.430 1.00 98.88 88 VAL A O 1
ATOM 719 N N . ARG A 1 89 ? 0.057 -8.332 -3.545 1.00 98.81 89 ARG A N 1
ATOM 720 C CA . ARG A 1 89 ? -0.879 -9.362 -3.092 1.00 98.81 89 ARG A CA 1
ATOM 721 C C . ARG A 1 89 ? -0.893 -9.465 -1.569 1.00 98.81 89 ARG A C 1
ATOM 723 O O . ARG A 1 89 ? -1.965 -9.407 -0.990 1.00 98.81 89 ARG A O 1
ATOM 730 N N . GLU A 1 90 ? 0.271 -9.541 -0.932 1.00 98.69 90 GLU A N 1
ATOM 731 C CA . GLU A 1 90 ? 0.373 -9.580 0.533 1.00 98.69 90 GLU A CA 1
ATOM 732 C C . GLU A 1 90 ? -0.287 -8.360 1.188 1.00 98.69 90 GLU A C 1
ATOM 734 O O . GLU A 1 90 ? -0.990 -8.499 2.183 1.00 98.69 90 GLU A O 1
ATOM 739 N N . TYR A 1 91 ? -0.094 -7.161 0.624 1.00 98.81 91 TYR A N 1
ATOM 740 C CA . TYR A 1 91 ? -0.736 -5.941 1.122 1.00 98.81 91 TYR A CA 1
ATOM 741 C C . TYR A 1 91 ? -2.262 -6.030 1.045 1.00 98.81 91 TYR A C 1
ATOM 743 O O . TYR A 1 91 ? -2.948 -5.730 2.019 1.00 98.81 91 TYR A O 1
ATOM 751 N N . VAL A 1 92 ? -2.795 -6.458 -0.101 1.00 98.81 92 VAL A N 1
ATOM 752 C CA . VAL A 1 92 ? -4.243 -6.606 -0.304 1.00 98.81 92 VAL A CA 1
ATOM 753 C C . VAL A 1 92 ? -4.814 -7.692 0.609 1.00 98.81 92 VAL A C 1
ATOM 755 O O . VAL A 1 92 ? -5.826 -7.451 1.261 1.00 98.81 92 VAL A O 1
ATOM 758 N N . ASP A 1 93 ? -4.150 -8.843 0.714 1.00 98.50 93 ASP A N 1
ATOM 759 C CA . ASP A 1 93 ? -4.572 -9.955 1.570 1.00 98.50 93 ASP A CA 1
ATOM 760 C C . ASP A 1 93 ? -4.621 -9.528 3.046 1.00 98.50 93 ASP A C 1
ATOM 762 O O . ASP A 1 93 ? -5.554 -9.882 3.768 1.00 98.50 93 ASP A O 1
ATOM 766 N N . ASP A 1 94 ? -3.648 -8.739 3.508 1.00 98.50 94 ASP A N 1
ATOM 767 C CA . ASP A 1 94 ? -3.662 -8.209 4.869 1.00 98.50 94 ASP A CA 1
ATOM 768 C C . ASP A 1 94 ? -4.807 -7.222 5.078 1.00 98.50 94 ASP A C 1
ATOM 770 O O . ASP A 1 94 ? -5.548 -7.384 6.045 1.00 98.50 94 ASP A O 1
ATOM 774 N N . VAL A 1 95 ? -5.022 -6.277 4.151 1.00 98.44 95 VAL A N 1
ATOM 775 C CA . VAL A 1 95 ? -6.180 -5.366 4.178 1.00 98.44 95 VAL A CA 1
ATOM 776 C C . VAL A 1 95 ? -7.493 -6.149 4.250 1.00 98.44 95 VAL A C 1
ATOM 778 O O . VAL A 1 95 ? -8.354 -5.831 5.072 1.00 98.44 95 VAL A O 1
ATOM 781 N N . GLU A 1 96 ? -7.649 -7.205 3.452 1.00 98.19 96 GLU A N 1
ATOM 782 C CA . GLU A 1 96 ? -8.838 -8.056 3.498 1.00 98.19 96 GLU A CA 1
ATOM 783 C C . GLU A 1 96 ? -9.037 -8.723 4.862 1.00 98.19 96 GLU A C 1
ATOM 785 O O . GLU A 1 96 ? -10.171 -8.777 5.346 1.00 98.19 96 GLU A O 1
ATOM 790 N N . LYS A 1 97 ? -7.969 -9.222 5.499 1.00 97.62 97 LYS A N 1
ATOM 791 C CA . LYS A 1 97 ? -8.057 -9.793 6.853 1.00 97.62 97 LYS A CA 1
ATOM 792 C C . LYS A 1 97 ? -8.537 -8.748 7.858 1.00 97.62 97 LYS A C 1
ATOM 794 O O . LYS A 1 97 ? -9.360 -9.084 8.709 1.00 97.62 97 LYS A O 1
ATOM 799 N N . ILE A 1 98 ? -8.083 -7.493 7.746 1.00 97.25 98 ILE A N 1
ATOM 800 C CA . ILE A 1 98 ? -8.563 -6.397 8.608 1.00 97.25 98 ILE A CA 1
ATOM 801 C C . ILE A 1 98 ? -10.067 -6.209 8.426 1.00 97.25 98 ILE A C 1
ATOM 803 O O . ILE A 1 98 ? -10.817 -6.221 9.399 1.00 97.25 98 ILE A O 1
ATOM 807 N N . LEU A 1 99 ? -10.513 -6.086 7.173 1.00 96.12 99 LEU A N 1
ATOM 808 C CA . LEU A 1 99 ? -11.918 -5.846 6.833 1.00 96.12 99 LEU A CA 1
ATOM 809 C C . LEU A 1 99 ? -12.834 -7.001 7.261 1.00 96.12 99 LEU A C 1
ATOM 811 O O . LEU A 1 99 ? -13.991 -6.781 7.604 1.00 96.12 99 LEU A O 1
ATOM 815 N N . LYS A 1 100 ? -12.313 -8.231 7.280 1.00 95.94 100 LYS A N 1
ATOM 816 C CA . LYS A 1 100 ? -13.021 -9.432 7.751 1.00 95.94 100 LYS A CA 1
ATOM 817 C C . LYS A 1 100 ? -12.945 -9.627 9.273 1.00 95.94 100 LYS A C 1
ATOM 819 O O . LYS A 1 100 ? -13.499 -10.603 9.772 1.00 95.94 100 LYS A O 1
ATOM 824 N N . GLY A 1 101 ? -12.257 -8.749 10.008 1.00 90.38 101 GLY A N 1
ATOM 825 C CA . GLY A 1 101 ? -12.072 -8.871 11.459 1.00 90.38 101 GLY A CA 1
ATOM 826 C C . GLY A 1 101 ? -11.198 -10.061 11.875 1.00 90.38 101 GLY A C 1
ATOM 827 O O . GLY A 1 101 ? -11.372 -10.601 12.961 1.00 90.38 101 GLY A O 1
ATOM 828 N N . GLN A 1 102 ? -10.283 -10.498 11.007 1.00 86.56 102 GLN A N 1
ATOM 829 C CA . GLN A 1 102 ? -9.444 -11.690 11.197 1.00 86.56 102 GLN A CA 1
ATOM 830 C C . GLN A 1 102 ? -8.067 -11.385 11.810 1.00 86.56 102 GLN A C 1
ATOM 832 O O . GLN A 1 102 ? -7.247 -12.290 11.953 1.00 86.56 102 GLN A O 1
ATOM 837 N N . LEU A 1 103 ? -7.801 -10.128 12.182 1.00 73.81 103 LEU A N 1
ATOM 838 C CA . LEU A 1 103 ? -6.649 -9.760 13.009 1.00 73.81 103 LEU A CA 1
ATOM 839 C C . LEU A 1 103 ? -6.989 -10.037 14.480 1.00 73.81 103 LEU A C 1
ATOM 841 O O . LEU A 1 103 ? -7.539 -9.182 15.177 1.00 73.81 103 LEU A O 1
ATOM 845 N N . SER A 1 104 ? -6.731 -11.280 14.897 1.00 51.22 104 SER A N 1
ATOM 846 C CA . SER A 1 104 ? -7.039 -11.822 16.228 1.00 51.22 104 SER A CA 1
ATOM 847 C C . SER A 1 104 ? -6.333 -11.116 17.356 1.00 51.22 104 SER A C 1
ATOM 849 O O . SER A 1 104 ? -5.169 -10.690 17.209 1.00 51.22 104 SER A O 1
#

Mean predicted aligned error: 2.5 Å

Solvent-accessible surface area (backbone atoms only — not comparable to full-atom values): 5644 Å² total; per-residue (Å²): 113,69,65,31,52,51,20,43,52,43,34,50,52,50,52,52,45,51,42,52,52,39,39,75,72,70,42,75,78,62,91,46,73,69,48,43,45,54,51,41,47,55,47,26,74,75,32,63,79,57,37,76,67,41,57,44,61,50,52,53,49,41,47,47,51,19,41,45,36,18,38,71,66,54,73,59,51,73,67,55,50,53,56,52,47,50,53,39,48,52,52,46,53,50,52,50,34,56,79,69,66,63,73,121